Protein AF-A0A7W9S1Q5-F1 (afdb_monomer)

Foldseek 3Di:
DDPVVVVVVVVLVVLVVLLVVL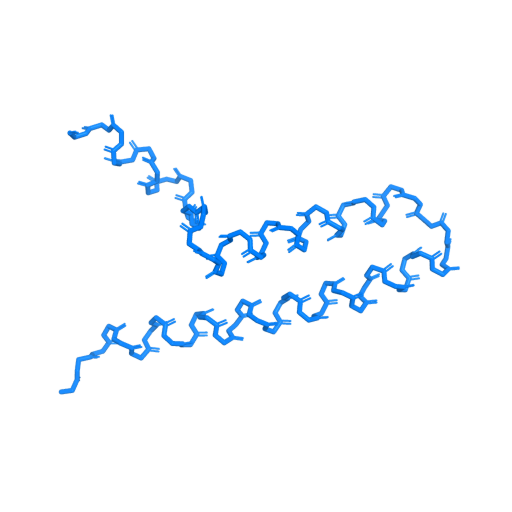VVVLVVCVVVVVVVSNVVSVVVNVVSVCVSVVVDDPDPVVVVVVVVD

Mean predicted aligned error: 8.25 Å

Solvent-accessible surface area (backbone atoms only — not comparable to full-atom values): 3871 Å² total; per-residue (Å²): 134,70,69,65,60,58,53,55,50,54,50,50,55,49,43,56,50,49,36,53,51,31,55,53,52,27,55,54,29,52,76,69,67,36,64,72,59,23,49,55,34,48,53,52,31,51,51,42,49,34,38,73,74,63,76,39,67,89,43,67,72,58,48,61,53,60,78,70,108

Structure (mmCIF, N/CA/C/O backbone):
data_AF-A0A7W9S1Q5-F1
#
_entry.id   AF-A0A7W9S1Q5-F1
#
loop_
_atom_site.group_PDB
_atom_site.id
_atom_site.type_symbol
_atom_site.label_atom_id
_atom_site.label_alt_id
_atom_site.label_comp_id
_atom_site.label_asym_id
_atom_site.label_entity_id
_atom_site.label_seq_id
_atom_site.pdbx_PDB_ins_code
_atom_site.Cartn_x
_atom_site.Cartn_y
_atom_site.Cartn_z
_atom_site.occupancy
_atom_site.B_iso_or_equiv
_atom_site.auth_seq_id
_atom_site.auth_comp_id
_atom_site.auth_asym_id
_atom_site.auth_atom_id
_atom_site.pdbx_PDB_model_num
ATOM 1 N N . MET A 1 1 ? 23.287 -1.645 -25.092 1.00 47.69 1 MET A N 1
ATOM 2 C CA . MET A 1 1 ? 22.566 -1.945 -23.836 1.00 47.69 1 MET A CA 1
ATOM 3 C C . MET A 1 1 ? 21.452 -0.916 -23.694 1.00 47.69 1 MET A C 1
ATOM 5 O O . MET A 1 1 ? 21.748 0.258 -23.525 1.00 47.69 1 MET A O 1
ATOM 9 N N . SER A 1 2 ? 20.203 -1.313 -23.941 1.00 52.44 2 SER A N 1
ATOM 10 C CA . SER A 1 2 ? 19.093 -0.387 -24.213 1.00 52.44 2 SER A CA 1
ATOM 11 C C . SER A 1 2 ? 18.574 0.280 -22.936 1.00 52.44 2 SER A C 1
ATOM 13 O O . SER A 1 2 ? 18.069 -0.382 -22.031 1.00 52.44 2 SER A O 1
ATOM 15 N N . THR A 1 3 ? 18.665 1.605 -22.887 1.00 59.03 3 THR A N 1
ATOM 16 C CA . THR A 1 3 ? 18.229 2.496 -21.795 1.00 59.03 3 THR A CA 1
ATOM 17 C C . THR A 1 3 ? 16.777 2.283 -21.338 1.00 59.03 3 THR A C 1
ATOM 19 O O . THR A 1 3 ? 16.467 2.507 -20.169 1.00 59.03 3 THR A O 1
ATOM 22 N N . HIS A 1 4 ? 15.899 1.770 -22.206 1.00 61.66 4 HIS A N 1
ATOM 23 C CA . HIS A 1 4 ? 14.496 1.473 -21.888 1.00 61.66 4 HIS A CA 1
ATOM 24 C C . HIS A 1 4 ? 14.298 0.391 -20.812 1.00 61.66 4 HIS A C 1
ATOM 26 O O . HIS A 1 4 ? 13.382 0.507 -19.999 1.00 61.66 4 HIS A O 1
ATOM 32 N N . TYR A 1 5 ? 15.158 -0.631 -20.759 1.00 61.03 5 TYR A N 1
ATOM 33 C CA . TYR A 1 5 ? 15.023 -1.721 -19.781 1.00 61.03 5 TYR A CA 1
ATOM 34 C C . TYR A 1 5 ? 15.361 -1.255 -18.357 1.00 61.03 5 TYR A C 1
ATOM 36 O O . TYR A 1 5 ? 14.689 -1.607 -17.390 1.00 61.03 5 TYR A O 1
ATOM 44 N N . VAL A 1 6 ? 16.370 -0.388 -18.235 1.00 65.12 6 VAL A N 1
ATOM 45 C CA . VAL A 1 6 ? 16.798 0.191 -16.953 1.00 65.12 6 VAL A CA 1
ATOM 46 C C . VAL A 1 6 ? 15.720 1.114 -16.380 1.00 65.12 6 VAL A C 1
ATOM 48 O O . VAL A 1 6 ? 15.495 1.115 -15.172 1.00 65.12 6 VAL A O 1
ATOM 51 N N . TYR A 1 7 ? 15.027 1.869 -17.237 1.00 62.75 7 TYR A N 1
ATOM 52 C CA . TYR A 1 7 ? 13.943 2.757 -16.813 1.00 62.75 7 TYR A CA 1
ATOM 53 C C . TYR A 1 7 ? 12.718 1.981 -16.308 1.00 62.75 7 TYR A C 1
ATOM 55 O O . TYR A 1 7 ? 12.189 2.301 -15.245 1.00 62.75 7 TYR A O 1
ATOM 63 N N . GLY A 1 8 ? 12.304 0.930 -17.026 1.00 67.44 8 GLY A N 1
ATOM 64 C CA . GLY A 1 8 ? 11.209 0.056 -16.591 1.00 67.44 8 GLY A CA 1
ATOM 65 C C . GLY A 1 8 ? 11.499 -0.615 -15.247 1.00 67.44 8 GLY A C 1
ATOM 66 O O . GLY A 1 8 ? 10.651 -0.598 -14.363 1.00 67.44 8 GLY A O 1
ATOM 67 N N . ARG A 1 9 ? 12.731 -1.105 -15.056 1.00 72.50 9 ARG A N 1
ATOM 68 C CA . ARG A 1 9 ? 13.155 -1.754 -13.811 1.00 72.50 9 ARG A CA 1
ATOM 69 C C . ARG A 1 9 ? 13.149 -0.811 -12.603 1.00 72.50 9 ARG A C 1
ATOM 71 O O . ARG A 1 9 ? 12.543 -1.143 -11.592 1.00 72.50 9 ARG A O 1
ATOM 78 N N . ARG A 1 10 ? 13.744 0.386 -12.719 1.00 77.69 10 ARG A N 1
ATOM 79 C CA . ARG A 1 10 ? 13.729 1.387 -11.628 1.00 77.69 10 ARG A CA 1
ATOM 80 C C . ARG A 1 10 ? 12.316 1.807 -11.247 1.00 77.69 10 ARG A C 1
ATOM 82 O O . ARG A 1 10 ? 12.041 2.103 -10.089 1.00 77.69 10 ARG A O 1
ATOM 89 N N . ARG A 1 11 ? 11.424 1.872 -12.234 1.00 79.88 11 ARG A N 1
ATOM 90 C CA . ARG A 1 11 ? 10.027 2.226 -12.014 1.00 79.88 11 ARG A CA 1
ATOM 91 C C . ARG A 1 11 ? 9.301 1.159 -11.199 1.00 79.88 11 ARG A C 1
ATOM 93 O O . ARG A 1 11 ? 8.604 1.529 -10.265 1.00 79.88 11 ARG A O 1
ATOM 100 N N . THR A 1 12 ? 9.491 -0.121 -11.518 1.00 84.69 12 THR A N 1
ATOM 101 C CA . THR A 1 12 ? 8.948 -1.228 -10.716 1.00 84.69 12 THR A CA 1
ATOM 102 C C . THR A 1 12 ? 9.508 -1.196 -9.296 1.00 84.69 12 THR A C 1
ATOM 104 O O . THR A 1 12 ? 8.728 -1.152 -8.357 1.00 84.69 12 THR A O 1
ATOM 107 N N . GLU A 1 13 ? 10.827 -1.044 -9.135 1.00 90.31 13 GLU A N 1
ATOM 108 C CA . GLU A 1 13 ? 11.468 -0.922 -7.812 1.00 90.31 13 GLU A CA 1
ATOM 109 C C . GLU A 1 13 ? 10.900 0.257 -6.993 1.00 90.31 13 GLU A C 1
ATOM 111 O O . GLU A 1 13 ? 10.685 0.149 -5.787 1.00 90.31 13 GLU A O 1
ATOM 116 N N . THR A 1 14 ? 10.604 1.383 -7.652 1.00 91.50 14 THR A N 1
ATOM 117 C CA . THR A 1 14 ? 9.976 2.547 -7.006 1.00 91.50 14 THR A CA 1
ATOM 118 C C . THR A 1 14 ? 8.542 2.245 -6.568 1.00 91.50 14 THR A C 1
ATOM 120 O O . THR A 1 14 ? 8.137 2.649 -5.481 1.00 91.50 14 THR A O 1
ATOM 123 N N . LEU A 1 15 ? 7.764 1.550 -7.399 1.00 92.06 15 LEU A N 1
ATOM 124 C CA . LEU A 1 15 ? 6.379 1.195 -7.091 1.00 92.06 15 LEU A CA 1
ATOM 125 C C . LEU A 1 15 ? 6.292 0.153 -5.972 1.00 92.06 15 LEU A C 1
ATOM 127 O O . LEU A 1 15 ? 5.466 0.316 -5.079 1.00 92.06 15 LEU A O 1
ATOM 131 N N . ASP A 1 16 ? 7.176 -0.844 -5.963 1.00 94.25 16 ASP A N 1
ATOM 132 C CA . ASP A 1 16 ? 7.270 -1.841 -4.889 1.00 94.25 16 ASP A CA 1
ATOM 133 C C . ASP A 1 16 ? 7.610 -1.169 -3.545 1.00 94.25 16 ASP A C 1
ATOM 135 O O . ASP A 1 16 ? 7.033 -1.480 -2.495 1.00 94.25 16 ASP A O 1
ATOM 139 N N . TYR A 1 17 ? 8.515 -0.183 -3.578 1.00 96.12 17 TYR A N 1
ATOM 140 C CA . TYR A 1 17 ? 8.839 0.632 -2.410 1.00 96.12 17 TYR A CA 1
ATOM 141 C C . TYR A 1 17 ? 7.637 1.463 -1.936 1.00 96.12 17 TYR A C 1
ATOM 143 O O . TYR A 1 17 ? 7.316 1.455 -0.746 1.00 96.12 17 TYR A O 1
ATOM 151 N N . LEU A 1 18 ? 6.929 2.134 -2.853 1.00 96.44 18 LEU A N 1
ATOM 152 C CA . LEU A 1 18 ? 5.712 2.889 -2.531 1.00 96.44 18 LEU A CA 1
ATOM 153 C C . LEU A 1 18 ? 4.638 1.990 -1.911 1.00 96.44 18 LEU A C 1
ATOM 155 O O . LEU A 1 18 ? 4.080 2.342 -0.875 1.00 96.44 18 LEU A O 1
ATOM 159 N N . GLN A 1 19 ? 4.384 0.819 -2.497 1.00 96.94 19 GLN A N 1
ATOM 160 C CA . GLN A 1 19 ? 3.430 -0.160 -1.978 1.00 96.94 19 GLN A CA 1
ATOM 161 C C . GLN A 1 19 ? 3.788 -0.583 -0.542 1.00 96.94 19 GLN A C 1
ATOM 163 O O . GLN A 1 19 ? 2.917 -0.632 0.329 1.00 96.94 19 GLN A O 1
ATOM 168 N N . SER A 1 20 ? 5.077 -0.816 -0.271 1.00 97.94 20 SER A N 1
ATOM 169 C CA . SER A 1 20 ? 5.572 -1.160 1.068 1.00 97.94 20 SER A CA 1
ATOM 170 C C . SER A 1 20 ? 5.335 -0.034 2.083 1.00 97.94 20 SER A C 1
ATOM 172 O O . SER A 1 20 ? 4.826 -0.290 3.176 1.00 97.94 20 SER A O 1
ATOM 174 N N . MET A 1 21 ? 5.638 1.222 1.725 1.00 98.38 21 MET A N 1
ATOM 175 C CA . MET A 1 21 ? 5.377 2.375 2.600 1.00 98.38 21 MET A CA 1
ATOM 176 C C . MET A 1 21 ? 3.881 2.574 2.861 1.00 98.38 21 MET A C 1
ATOM 178 O O . MET A 1 21 ? 3.487 2.853 3.990 1.00 98.38 21 MET A O 1
ATOM 182 N N . LEU A 1 22 ? 3.037 2.413 1.839 1.00 98.56 22 LEU A N 1
ATOM 183 C CA . LEU A 1 22 ? 1.585 2.538 1.979 1.00 98.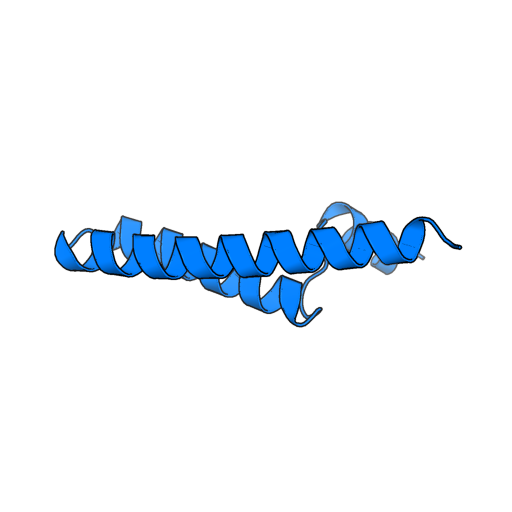56 22 LEU A CA 1
ATOM 184 C C . LEU A 1 22 ? 1.030 1.499 2.960 1.00 98.56 22 LEU A C 1
ATOM 186 O O . LEU A 1 22 ? 0.188 1.835 3.789 1.00 98.56 22 LEU A O 1
ATOM 190 N N . GLY A 1 23 ? 1.556 0.269 2.940 1.00 98.12 23 GLY A N 1
ATOM 191 C CA . GLY A 1 23 ? 1.213 -0.754 3.931 1.00 98.12 23 GLY A CA 1
ATOM 192 C C . GLY A 1 23 ? 1.553 -0.335 5.367 1.00 98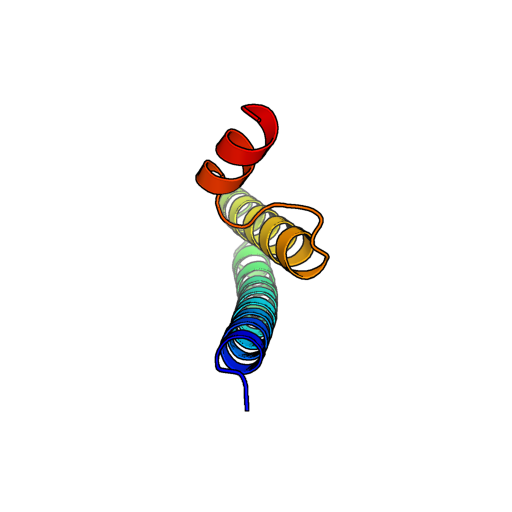.12 23 GLY A C 1
ATOM 193 O O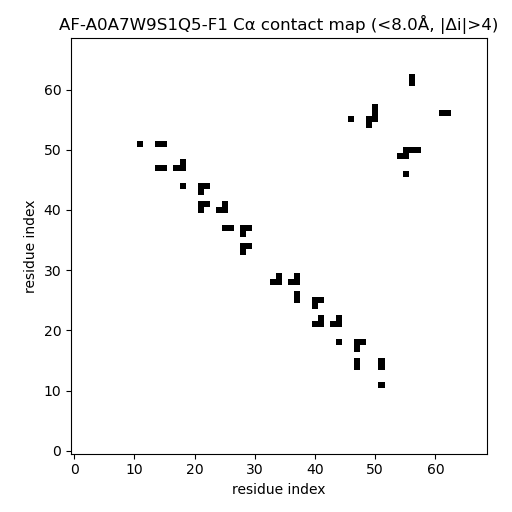 . GLY A 1 23 ? 0.730 -0.506 6.267 1.00 98.12 23 GLY A O 1
ATOM 194 N N . GLN A 1 24 ? 2.731 0.263 5.579 1.00 98.50 24 GLN A N 1
ATOM 195 C CA . GLN A 1 24 ? 3.147 0.772 6.892 1.00 98.50 24 GLN A CA 1
ATOM 196 C C . GLN A 1 24 ? 2.264 1.936 7.360 1.00 98.50 24 GLN A C 1
ATOM 198 O O . GLN A 1 24 ? 1.772 1.920 8.486 1.00 98.50 24 GLN A O 1
ATOM 203 N N . LEU A 1 25 ? 2.006 2.915 6.488 1.00 98.62 25 LEU A N 1
ATOM 204 C CA . LEU A 1 25 ? 1.156 4.066 6.804 1.00 98.62 25 LEU A CA 1
ATOM 205 C C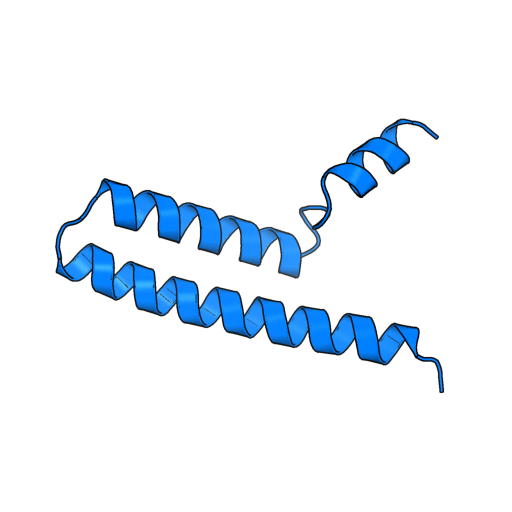 . LEU A 1 25 ? -0.284 3.651 7.120 1.00 98.62 25 LEU A C 1
ATOM 207 O O . LEU A 1 25 ? -0.889 4.217 8.028 1.00 98.62 25 LEU A O 1
ATOM 211 N N . ARG A 1 26 ? -0.820 2.641 6.421 1.00 98.31 26 ARG A N 1
ATOM 212 C CA . ARG A 1 26 ? -2.159 2.103 6.695 1.00 98.31 26 ARG A CA 1
ATOM 213 C C . ARG A 1 26 ? -2.236 1.543 8.113 1.00 98.31 26 ARG A C 1
ATOM 215 O O . ARG A 1 26 ? -3.160 1.882 8.840 1.00 98.31 26 ARG A O 1
ATOM 222 N N . ALA A 1 27 ? -1.246 0.745 8.519 1.00 98.12 27 ALA A N 1
ATOM 223 C CA . ALA A 1 27 ? -1.188 0.181 9.867 1.00 98.12 27 ALA A CA 1
ATOM 224 C C . ALA A 1 27 ? -1.092 1.271 10.951 1.00 98.12 27 ALA A C 1
ATOM 226 O O . ALA A 1 27 ? -1.725 1.155 11.998 1.00 98.12 27 ALA A O 1
ATOM 227 N N . MET A 1 28 ? -0.346 2.352 10.691 1.00 98.44 28 MET A N 1
ATOM 228 C CA . MET A 1 28 ? -0.268 3.502 11.600 1.00 98.44 28 MET A CA 1
ATOM 229 C C . MET A 1 28 ? -1.607 4.251 11.698 1.00 98.44 28 MET A C 1
ATOM 231 O O . MET A 1 28 ? -2.056 4.549 12.799 1.00 98.44 28 MET A O 1
ATOM 235 N N . ALA A 1 29 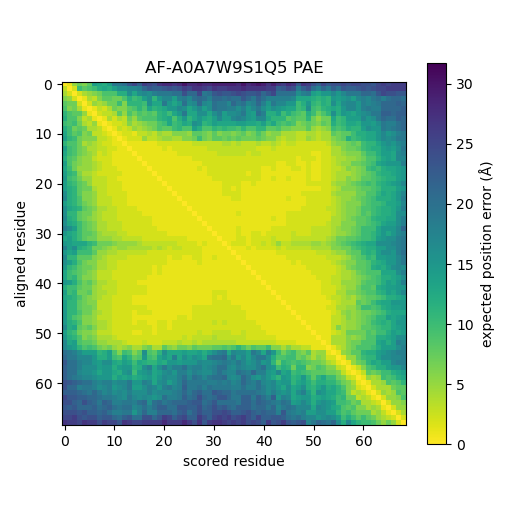? -2.274 4.522 10.572 1.00 98.25 29 ALA A N 1
ATOM 236 C CA . ALA A 1 29 ? -3.575 5.198 10.556 1.00 98.25 29 ALA A CA 1
ATOM 237 C C . ALA A 1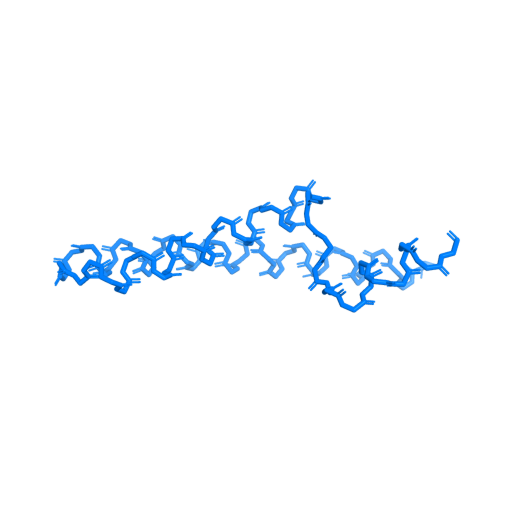 29 ? -4.686 4.359 11.216 1.00 98.25 29 ALA A C 1
ATOM 239 O O . ALA A 1 29 ? -5.549 4.902 11.910 1.00 98.25 29 ALA A O 1
ATOM 240 N N . GLU A 1 30 ? -4.635 3.037 11.040 1.00 98.00 30 GLU A N 1
ATOM 241 C CA . GLU A 1 30 ? -5.537 2.079 11.678 1.00 98.00 30 GLU A CA 1
ATOM 242 C C . GLU A 1 30 ? -5.345 2.055 13.203 1.00 98.00 30 GLU A C 1
ATOM 244 O O . GLU A 1 30 ? -6.329 2.082 13.945 1.00 98.00 30 GLU A O 1
ATOM 249 N N . ALA A 1 31 ? -4.096 2.102 13.684 1.00 98.25 31 ALA A N 1
ATOM 250 C CA . ALA A 1 31 ? -3.792 2.187 15.115 1.00 98.25 31 ALA A CA 1
ATOM 251 C C . ALA A 1 31 ? -4.367 3.460 15.771 1.00 98.25 31 ALA A C 1
ATOM 253 O O . ALA A 1 31 ? -4.847 3.406 16.903 1.00 98.25 31 ALA A O 1
ATOM 254 N N . GLU A 1 32 ? -4.391 4.573 15.034 1.00 98.19 32 GLU A N 1
ATOM 255 C CA . GLU A 1 32 ? -4.962 5.859 15.463 1.00 98.19 32 GLU A CA 1
ATOM 256 C C . GLU A 1 32 ? -6.480 5.978 15.209 1.00 98.19 32 GLU A C 1
ATOM 258 O O . GLU A 1 32 ? -7.065 7.038 15.438 1.00 98.19 32 GLU A O 1
ATOM 263 N N . ARG A 1 33 ? -7.147 4.913 14.730 1.00 96.56 33 ARG A N 1
ATOM 264 C CA . ARG A 1 33 ? -8.598 4.879 14.427 1.00 96.56 33 ARG A CA 1
ATOM 265 C C . ARG A 1 33 ? -9.060 5.986 13.471 1.00 96.56 33 ARG A C 1
ATOM 267 O O . ARG A 1 33 ? -10.169 6.508 13.576 1.00 96.56 33 ARG A O 1
ATOM 274 N N . CYS A 1 34 ? -8.199 6.370 12.536 1.00 97.75 34 CYS A N 1
ATOM 275 C CA . CYS A 1 34 ? -8.500 7.406 11.557 1.00 97.75 34 CYS A CA 1
ATOM 276 C C . CYS A 1 34 ? -9.138 6.787 10.304 1.00 97.75 34 CYS A C 1
ATOM 278 O O . CYS A 1 34 ? -8.487 6.678 9.269 1.00 97.75 34 CYS A O 1
ATOM 280 N N . ASP A 1 35 ? -10.414 6.398 10.378 1.00 96.75 35 ASP A N 1
ATOM 281 C CA . ASP A 1 35 ? -11.091 5.585 9.348 1.00 96.75 35 ASP A CA 1
ATOM 282 C C . ASP A 1 35 ? -10.979 6.156 7.925 1.00 96.75 35 ASP A C 1
ATOM 284 O O . ASP A 1 35 ? -10.615 5.446 6.987 1.00 96.75 35 ASP A O 1
ATOM 288 N N . MET A 1 36 ? -11.222 7.462 7.755 1.00 98.19 36 MET A N 1
ATOM 289 C CA . MET A 1 36 ? -11.126 8.096 6.435 1.00 98.19 36 MET A CA 1
ATOM 290 C C . MET A 1 36 ? -9.684 8.136 5.909 1.00 98.19 36 MET A C 1
ATOM 292 O O . MET A 1 36 ? -9.451 7.980 4.711 1.00 98.19 36 MET A O 1
ATOM 296 N N . LEU A 1 37 ? -8.700 8.319 6.792 1.00 98.25 37 LEU A N 1
ATOM 297 C CA . LEU A 1 37 ? -7.289 8.310 6.409 1.00 98.25 37 LEU A CA 1
ATOM 298 C C . LEU A 1 37 ? -6.840 6.896 6.016 1.00 98.25 37 LEU A C 1
ATOM 300 O O . LEU A 1 37 ? -6.191 6.730 4.985 1.00 98.25 37 LEU A O 1
ATOM 304 N N . THR A 1 38 ? -7.241 5.884 6.789 1.00 98.69 38 THR A N 1
ATOM 305 C CA . THR A 1 38 ? -7.004 4.467 6.489 1.00 98.69 38 THR A CA 1
ATOM 306 C C . THR A 1 38 ? -7.566 4.101 5.121 1.00 98.69 38 THR A C 1
ATOM 308 O O . THR A 1 38 ? -6.840 3.532 4.307 1.00 98.69 38 THR A O 1
ATOM 311 N N . TYR A 1 39 ? -8.807 4.505 4.832 1.00 98.12 39 TYR A N 1
ATOM 312 C CA . TYR A 1 39 ? -9.438 4.282 3.533 1.00 98.12 39 TYR A CA 1
ATOM 313 C C . TYR A 1 39 ? -8.632 4.897 2.381 1.00 98.12 39 TYR A C 1
ATOM 315 O O . TYR A 1 39 ? -8.343 4.222 1.396 1.00 98.12 39 TYR A O 1
ATOM 323 N N . LEU A 1 40 ? -8.218 6.164 2.492 1.00 98.56 40 LEU A N 1
ATOM 324 C CA . LEU A 1 40 ? -7.449 6.828 1.432 1.00 98.56 40 LEU A CA 1
ATOM 325 C C . LEU A 1 40 ? -6.095 6.153 1.178 1.00 98.56 40 LEU A C 1
ATOM 327 O O . LEU A 1 40 ? -5.689 5.995 0.025 1.00 98.56 40 LEU A O 1
ATOM 331 N N . ILE A 1 41 ? -5.407 5.735 2.242 1.00 98.50 41 ILE A N 1
ATOM 332 C CA . ILE A 1 41 ? -4.126 5.030 2.131 1.00 98.50 41 ILE A CA 1
ATOM 333 C C . ILE A 1 41 ? -4.328 3.637 1.522 1.00 98.50 41 ILE A C 1
ATOM 335 O O . ILE A 1 41 ? -3.545 3.222 0.669 1.00 98.50 41 ILE A O 1
ATOM 339 N N . GLU A 1 42 ? -5.385 2.926 1.913 1.00 98.12 42 GLU A N 1
ATOM 340 C CA . GLU A 1 42 ? -5.734 1.622 1.349 1.00 98.12 42 GLU A CA 1
ATOM 341 C C . GLU A 1 42 ? -6.056 1.718 -0.147 1.00 98.12 42 GLU A C 1
ATOM 343 O O . GLU A 1 42 ? -5.547 0.926 -0.940 1.00 98.12 42 GLU A O 1
ATOM 348 N N . MET A 1 43 ? -6.815 2.734 -0.563 1.00 97.94 43 MET A N 1
ATOM 349 C CA . MET A 1 43 ? -7.093 2.964 -1.983 1.00 97.94 43 MET A CA 1
ATOM 350 C C . MET A 1 43 ? -5.812 3.255 -2.773 1.00 97.94 43 MET A C 1
ATOM 352 O O . MET A 1 43 ? -5.637 2.735 -3.875 1.00 97.94 43 MET A O 1
ATOM 356 N N . ALA A 1 44 ? -4.878 4.025 -2.205 1.00 97.31 44 ALA A N 1
ATOM 357 C CA . ALA A 1 44 ? -3.574 4.259 -2.824 1.00 97.31 44 ALA A CA 1
ATOM 358 C C . ALA A 1 44 ? -2.724 2.976 -2.912 1.00 97.31 44 ALA A C 1
ATOM 360 O O . ALA A 1 44 ? -2.033 2.763 -3.910 1.00 97.31 44 ALA A O 1
ATOM 361 N N . TYR A 1 45 ? -2.782 2.105 -1.897 1.00 97.44 45 TYR A N 1
ATOM 362 C CA . TYR A 1 45 ? -2.099 0.806 -1.897 1.00 97.44 45 TYR A CA 1
ATOM 363 C C . TYR A 1 45 ? -2.618 -0.113 -3.013 1.00 97.44 45 TYR A C 1
ATOM 365 O O . TYR A 1 45 ? -1.824 -0.741 -3.722 1.00 97.44 45 TYR A O 1
ATOM 373 N N . ILE A 1 46 ? -3.941 -0.180 -3.186 1.00 95.50 46 ILE A N 1
ATOM 374 C CA . ILE A 1 46 ? -4.577 -0.969 -4.247 1.00 95.50 46 ILE A CA 1
ATOM 375 C C . ILE A 1 46 ? -4.162 -0.429 -5.620 1.00 95.50 46 ILE A C 1
ATOM 377 O O . ILE A 1 46 ? -3.673 -1.200 -6.438 1.00 95.50 46 ILE A O 1
ATOM 381 N N . GLU A 1 47 ? -4.224 0.888 -5.840 1.00 94.50 47 GLU A N 1
ATOM 382 C CA . GLU A 1 47 ? -3.798 1.503 -7.107 1.00 94.50 47 GLU A CA 1
ATOM 383 C C . GLU A 1 47 ? -2.334 1.181 -7.454 1.00 94.50 47 GLU A C 1
ATOM 385 O O . GLU A 1 47 ? -2.025 0.814 -8.588 1.00 94.50 47 GLU A O 1
ATOM 390 N N . ALA A 1 48 ? -1.420 1.273 -6.480 1.00 92.62 48 ALA A N 1
ATOM 391 C CA . ALA A 1 48 ? -0.019 0.909 -6.690 1.00 92.62 48 ALA A CA 1
ATOM 392 C C . ALA A 1 48 ? 0.130 -0.572 -7.081 1.00 92.62 48 ALA A C 1
ATOM 394 O O . ALA A 1 48 ? 0.908 -0.900 -7.977 1.00 92.62 48 ALA A O 1
ATOM 395 N N . SER A 1 49 ? -0.652 -1.453 -6.451 1.00 91.50 49 SER A N 1
ATOM 396 C CA . SER A 1 49 ? -0.664 -2.888 -6.745 1.00 91.50 49 SER A CA 1
ATOM 397 C C . SER A 1 49 ? -1.171 -3.177 -8.164 1.00 91.50 49 SER A C 1
ATOM 399 O O . SER A 1 49 ? -0.549 -3.956 -8.887 1.00 91.50 49 SER A O 1
ATOM 401 N N . ASP A 1 50 ? -2.250 -2.519 -8.589 1.00 91.31 50 ASP A N 1
ATOM 402 C CA . ASP A 1 50 ? -2.823 -2.653 -9.935 1.00 91.31 50 ASP A CA 1
ATOM 403 C C . ASP A 1 50 ? -1.832 -2.165 -11.005 1.00 91.31 50 ASP A C 1
ATOM 405 O O . ASP A 1 50 ? -1.647 -2.794 -12.049 1.00 91.31 50 ASP A O 1
ATOM 409 N N . ILE A 1 51 ? -1.128 -1.065 -10.730 1.00 88.94 51 ILE A N 1
ATOM 410 C CA . ILE A 1 51 ? -0.067 -0.541 -11.595 1.00 88.94 51 ILE A CA 1
ATOM 411 C C . ILE A 1 51 ? 1.099 -1.539 -11.724 1.00 88.94 51 ILE A C 1
ATOM 413 O O . ILE A 1 51 ? 1.590 -1.752 -12.836 1.00 88.94 51 ILE A O 1
ATOM 417 N N . ILE A 1 52 ? 1.540 -2.162 -10.623 1.00 89.12 52 ILE A N 1
ATOM 418 C CA . ILE A 1 52 ? 2.621 -3.168 -10.626 1.00 89.12 52 ILE A CA 1
ATOM 419 C C . ILE A 1 52 ? 2.212 -4.408 -11.432 1.00 89.12 52 ILE A C 1
ATOM 421 O O . ILE A 1 52 ? 3.011 -4.911 -12.224 1.00 89.12 52 ILE A O 1
ATOM 425 N N . ARG A 1 53 ? 0.961 -4.868 -11.288 1.00 88.00 53 ARG A N 1
ATOM 426 C CA . ARG A 1 53 ? 0.402 -5.993 -12.064 1.00 88.00 53 ARG A CA 1
ATOM 427 C C . ARG A 1 53 ? 0.192 -5.666 -13.545 1.00 88.00 53 ARG A C 1
ATOM 429 O O . ARG A 1 53 ? -0.031 -6.570 -14.346 1.00 88.00 53 ARG A O 1
ATOM 436 N N . GLY A 1 54 ? 0.287 -4.390 -13.924 1.00 83.69 54 GLY A N 1
ATOM 437 C CA . GLY A 1 54 ? -0.007 -3.921 -15.276 1.00 83.69 54 GLY A CA 1
ATOM 438 C C . GLY A 1 54 ? -1.506 -3.859 -15.586 1.00 83.69 54 GLY A C 1
ATOM 439 O O . GLY A 1 54 ? -1.875 -3.749 -16.754 1.00 83.69 54 GLY A O 1
ATOM 440 N N . GLU A 1 55 ? -2.358 -3.910 -14.560 1.00 75.50 55 GLU A N 1
ATOM 441 C CA . GLU A 1 55 ? -3.822 -3.861 -14.658 1.00 75.50 55 GLU A CA 1
ATOM 442 C C . GLU A 1 55 ? -4.335 -2.431 -14.890 1.00 75.50 55 GLU A C 1
ATOM 444 O O . GLU A 1 55 ? -5.399 -2.245 -15.481 1.00 75.50 55 GLU A O 1
ATOM 449 N N . ARG A 1 56 ? -3.554 -1.406 -14.508 1.00 66.25 56 ARG A N 1
ATOM 450 C CA . ARG A 1 56 ? -3.840 0.002 -14.827 1.00 66.25 56 ARG A CA 1
ATOM 451 C C . ARG A 1 56 ? -2.685 0.706 -15.543 1.00 66.25 56 ARG A C 1
ATOM 453 O O . ARG A 1 56 ? -1.529 0.621 -15.120 1.00 66.25 56 ARG A O 1
ATOM 460 N N . PRO A 1 57 ? -2.968 1.476 -16.612 1.00 62.56 57 PRO A N 1
ATOM 461 C CA . PRO A 1 57 ? -1.992 2.387 -17.186 1.00 62.56 57 PRO A CA 1
ATOM 462 C C . PRO A 1 57 ? -1.693 3.513 -16.191 1.00 62.56 57 PRO A C 1
ATOM 464 O O . PRO A 1 57 ? -2.522 4.375 -15.930 1.00 62.56 57 PRO A O 1
ATOM 467 N N . VAL A 1 58 ? -0.451 3.546 -15.712 1.00 62.16 58 VAL A N 1
ATOM 468 C CA . VAL A 1 58 ? 0.084 4.521 -14.735 1.00 62.16 58 VAL A CA 1
ATOM 469 C C . VAL A 1 58 ? -0.136 5.989 -15.128 1.00 62.16 58 VAL A C 1
ATOM 471 O O . VAL A 1 58 ? -0.080 6.880 -14.291 1.00 62.16 58 VAL A O 1
ATOM 474 N N . ASN A 1 59 ? -0.379 6.250 -16.413 1.00 62.97 59 ASN A N 1
ATOM 475 C CA . ASN A 1 59 ? -0.757 7.557 -16.922 1.00 62.97 59 ASN A CA 1
ATOM 476 C C . ASN A 1 59 ? -2.171 7.460 -17.513 1.00 62.97 59 ASN A C 1
ATOM 478 O O . ASN A 1 59 ? -2.331 6.919 -18.610 1.00 62.97 59 ASN A O 1
ATOM 482 N N . MET A 1 60 ? -3.176 8.070 -16.873 1.00 59.72 60 MET A N 1
ATOM 483 C CA . MET A 1 60 ? -4.526 8.193 -17.459 1.00 59.72 60 MET A CA 1
ATOM 484 C C . MET A 1 60 ? -4.499 8.853 -18.855 1.00 59.72 60 MET A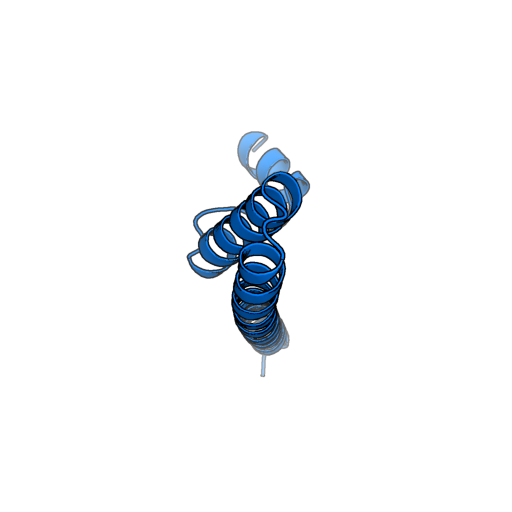 C 1
ATOM 486 O O . MET A 1 60 ? -5.301 8.528 -19.726 1.00 59.72 60 MET A O 1
ATOM 490 N N . GLN A 1 61 ? -3.522 9.731 -19.121 1.00 56.72 61 GLN A N 1
ATOM 491 C CA . GLN A 1 61 ? -3.308 10.320 -20.451 1.00 56.72 61 GLN A CA 1
ATOM 492 C C . GLN A 1 61 ? -2.824 9.310 -21.506 1.00 56.72 61 GLN A C 1
ATOM 494 O O . GLN A 1 61 ? -3.101 9.498 -22.689 1.00 56.72 61 GLN A O 1
ATOM 499 N N . GLN A 1 62 ? -2.104 8.253 -21.115 1.00 54.78 62 GLN A N 1
ATOM 500 C CA . GLN A 1 62 ? -1.699 7.187 -22.040 1.00 54.78 62 GLN A CA 1
ATOM 501 C C . GLN A 1 62 ? -2.845 6.211 -22.316 1.00 54.78 62 GLN A C 1
ATOM 503 O O . GLN A 1 62 ? -2.940 5.733 -23.442 1.00 54.78 62 GLN A O 1
ATOM 508 N N . ALA A 1 63 ? -3.731 5.972 -21.342 1.00 55.88 63 ALA A N 1
ATOM 509 C CA . ALA A 1 63 ? -4.969 5.214 -21.547 1.00 55.88 63 ALA A CA 1
ATOM 510 C C . ALA A 1 63 ? -5.824 5.860 -22.649 1.00 55.88 63 ALA A C 1
ATOM 512 O O . ALA A 1 63 ? -6.072 5.252 -23.683 1.00 55.88 63 ALA A O 1
ATOM 513 N N . ARG A 1 64 ? -6.093 7.168 -22.515 1.00 57.34 64 ARG A N 1
ATOM 514 C CA . ARG A 1 64 ? -6.896 7.934 -23.483 1.00 57.34 64 ARG A CA 1
ATOM 515 C C . ARG A 1 64 ? -6.294 7.996 -24.893 1.00 57.34 64 ARG A C 1
ATOM 517 O O . ARG A 1 64 ? -7.012 8.260 -25.849 1.00 57.34 64 ARG A O 1
ATOM 524 N N . ARG A 1 65 ? -4.977 7.801 -25.038 1.00 56.47 65 ARG A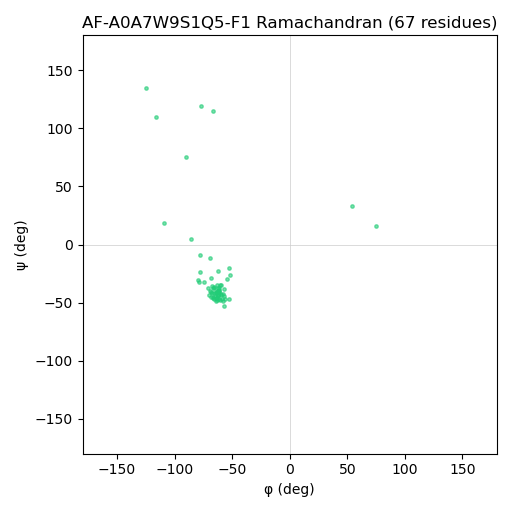 N 1
ATOM 525 C CA . ARG A 1 65 ? -4.315 7.727 -26.353 1.00 56.47 65 ARG A CA 1
ATOM 526 C C . ARG A 1 65 ? -4.486 6.364 -27.024 1.00 56.47 65 ARG A C 1
ATOM 528 O O . ARG A 1 65 ? -4.503 6.331 -28.245 1.00 56.47 65 ARG A O 1
ATOM 535 N N . LYS A 1 66 ? -4.602 5.272 -26.258 1.00 55.28 66 LYS A N 1
ATOM 536 C CA . LYS A 1 66 ? -4.838 3.928 -26.810 1.00 55.28 66 LYS A CA 1
ATOM 537 C C . LYS A 1 66 ? -6.277 3.738 -27.285 1.00 55.28 66 LYS A C 1
ATOM 539 O O . LYS A 1 66 ? -6.476 3.059 -28.277 1.00 55.28 66 LYS A O 1
ATOM 544 N N . ASP A 1 67 ? -7.238 4.383 -26.630 1.00 58.66 67 ASP A N 1
ATOM 545 C CA . ASP A 1 67 ? -8.658 4.300 -27.007 1.00 58.66 67 ASP A CA 1
ATOM 546 C C . ASP A 1 67 ? -9.013 5.177 -28.227 1.00 58.66 67 ASP A C 1
ATOM 548 O O . ASP A 1 67 ? -10.120 5.108 -28.751 1.00 58.66 67 ASP A O 1
ATOM 552 N N . ALA A 1 68 ? -8.082 6.032 -28.666 1.00 57.34 68 ALA A N 1
ATOM 553 C CA . ALA A 1 68 ? -8.254 6.982 -29.766 1.00 57.34 68 ALA A CA 1
ATOM 554 C C . ALA A 1 68 ? -7.443 6.611 -31.028 1.00 57.34 68 ALA A C 1
ATOM 556 O O . ALA A 1 68 ? -7.167 7.488 -31.849 1.00 57.34 68 ALA A O 1
ATOM 557 N N . SER A 1 69 ? -7.004 5.355 -31.169 1.00 50.53 69 SER A N 1
ATOM 558 C CA . SER A 1 69 ? -6.273 4.832 -32.339 1.00 50.53 69 SER A CA 1
ATOM 559 C C . SER A 1 69 ? -6.888 3.545 -32.861 1.00 50.53 69 SER A C 1
ATOM 561 O O . SER A 1 69 ? -7.399 2.765 -32.031 1.00 50.53 69 SER A O 1
#

Secondary structure (DSSP, 8-state):
--HHHHHHHHHHHHHHHHHHHHHHHHHHHHHTT-HHHHHHHHHHHHHHHHHHHTSS-S-HHHHHHHTT-

Sequence (69 aa):
MSTHYVYGRRRTETLDYLQSMLGQLRAMAEAERCDMLTYLIEMAYIEASDIIRGERPVNMQQARRKDAS

Radius of gyration: 15.27 Å; Cα contacts (8 Å, |Δi|>4): 34; chains: 1; bounding box: 34×16×48 Å

Organism: NCBI:txid89772

pLDDT: mean 82.71, std 17.45, range [47.69, 98.69]